Protein AF-A0A2A4LJG5-F1 (afdb_monomer_lite)

Structure (mmCIF, N/CA/C/O backbone):
data_AF-A0A2A4LJG5-F1
#
_entry.id   AF-A0A2A4LJG5-F1
#
loop_
_atom_site.group_PDB
_atom_site.id
_atom_site.type_symbol
_atom_site.label_atom_id
_atom_site.label_alt_id
_atom_site.label_comp_id
_atom_site.label_asym_id
_atom_site.label_entity_id
_atom_site.label_seq_id
_atom_site.pdbx_PDB_ins_code
_atom_site.Cartn_x
_atom_site.Cartn_y
_atom_site.Cartn_z
_atom_site.occupancy
_atom_site.B_iso_or_equiv
_atom_site.auth_seq_id
_atom_site.auth_comp_id
_atom_site.auth_asym_id
_atom_site.auth_atom_id
_atom_site.pdbx_PDB_model_num
ATOM 1 N N . MET A 1 1 ? -14.116 10.185 19.232 1.00 49.56 1 MET A N 1
ATOM 2 C CA . ME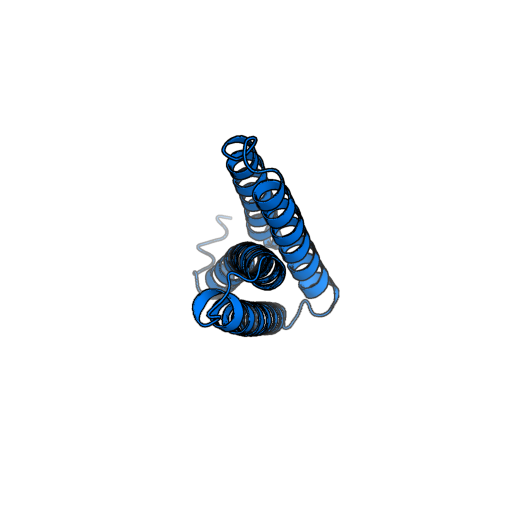T A 1 1 ? -12.927 10.519 18.406 1.00 49.56 1 MET A CA 1
ATOM 3 C C . MET A 1 1 ? -11.646 9.806 18.855 1.00 49.56 1 MET A C 1
ATOM 5 O O . MET A 1 1 ? -10.944 9.309 17.986 1.00 49.56 1 MET A O 1
ATOM 9 N N . LYS A 1 2 ? -11.368 9.659 20.165 1.00 55.06 2 LYS A N 1
ATOM 10 C CA . LYS A 1 2 ? -10.144 9.003 20.693 1.00 55.06 2 LYS A CA 1
ATOM 11 C C . LYS A 1 2 ? -9.844 7.602 20.114 1.00 55.06 2 LYS A C 1
ATOM 13 O O . LYS A 1 2 ? -8.691 7.300 19.844 1.00 55.06 2 LYS A O 1
ATOM 18 N N . LYS A 1 3 ? -10.871 6.785 19.827 1.00 57.31 3 LYS A N 1
ATOM 19 C CA . LYS A 1 3 ? -10.723 5.426 19.256 1.00 57.31 3 LYS A CA 1
ATOM 20 C C . LYS A 1 3 ? -10.055 5.384 17.871 1.00 57.31 3 LYS A C 1
ATOM 22 O O . LYS A 1 3 ? -9.429 4.383 17.545 1.00 57.31 3 LYS A O 1
ATOM 27 N N . TYR A 1 4 ? -10.177 6.447 17.074 1.00 59.34 4 TYR A N 1
ATOM 28 C CA . TYR A 1 4 ? -9.657 6.504 15.697 1.00 59.34 4 TYR A CA 1
ATOM 29 C C . TYR A 1 4 ? -8.402 7.372 15.563 1.00 59.34 4 TYR A C 1
ATOM 31 O O . TYR A 1 4 ? -7.818 7.445 14.485 1.00 59.34 4 TYR A O 1
ATOM 39 N N . LEU A 1 5 ? -7.968 8.002 16.659 1.00 65.06 5 LEU A N 1
ATOM 40 C CA . LEU A 1 5 ? -6.776 8.842 16.700 1.00 65.06 5 LEU A CA 1
ATOM 41 C C . LEU A 1 5 ? -5.504 8.100 16.231 1.00 65.06 5 LEU A C 1
ATOM 43 O O . LEU A 1 5 ? -4.773 8.687 15.438 1.00 65.06 5 LEU A O 1
ATOM 47 N N . PRO A 1 6 ? -5.264 6.818 16.590 1.00 60.25 6 PRO A N 1
ATOM 48 C CA . PRO A 1 6 ? -4.089 6.087 16.107 1.00 60.25 6 PRO A CA 1
ATOM 49 C C . PRO A 1 6 ? -4.091 5.874 14.589 1.00 60.25 6 PRO A C 1
ATOM 51 O O . PRO A 1 6 ? -3.051 6.001 13.953 1.00 60.25 6 PRO A O 1
ATOM 54 N N . LEU A 1 7 ? -5.260 5.606 13.994 1.00 62.16 7 LEU A N 1
ATOM 55 C CA . LEU A 1 7 ? -5.404 5.421 12.547 1.00 62.16 7 LEU A CA 1
ATOM 56 C C . LEU A 1 7 ? -5.176 6.738 11.793 1.00 62.16 7 LEU A C 1
ATOM 58 O O . LEU A 1 7 ? -4.493 6.755 10.776 1.00 62.16 7 LEU A O 1
ATOM 62 N N . ILE A 1 8 ? -5.710 7.845 12.315 1.00 67.88 8 ILE A N 1
ATOM 63 C CA . ILE A 1 8 ? -5.511 9.179 11.735 1.00 67.88 8 ILE A CA 1
ATOM 64 C C . ILE A 1 8 ? -4.030 9.575 11.809 1.00 67.88 8 ILE A C 1
ATOM 66 O O . ILE A 1 8 ? -3.470 10.007 10.806 1.00 67.88 8 ILE A O 1
ATOM 70 N N . ILE A 1 9 ? -3.373 9.374 12.958 1.00 69.31 9 ILE A N 1
ATOM 71 C CA . ILE A 1 9 ? -1.932 9.626 13.119 1.00 69.31 9 ILE A CA 1
ATOM 72 C C . ILE A 1 9 ? -1.122 8.741 12.167 1.00 69.31 9 ILE A C 1
ATOM 74 O O . ILE A 1 9 ? -0.212 9.238 11.513 1.00 69.31 9 ILE A O 1
ATOM 78 N N . ALA A 1 10 ? -1.476 7.461 12.028 1.00 63.34 10 ALA A N 1
ATOM 79 C CA . ALA A 1 10 ? -0.812 6.551 11.102 1.00 63.34 10 ALA A CA 1
ATOM 80 C C . ALA A 1 10 ? -0.927 7.027 9.645 1.00 63.34 10 ALA A C 1
ATOM 82 O O . ALA A 1 10 ? 0.077 7.044 8.943 1.00 63.34 10 ALA A O 1
ATOM 83 N N . ILE A 1 11 ? -2.107 7.483 9.207 1.00 68.94 11 ILE A N 1
ATOM 84 C CA . ILE A 1 11 ? -2.315 8.048 7.861 1.00 68.94 11 ILE A CA 1
ATOM 85 C C . ILE A 1 11 ? -1.495 9.333 7.664 1.00 68.94 11 ILE A C 1
ATOM 87 O O . ILE A 1 11 ? -0.890 9.514 6.610 1.00 68.94 11 ILE A O 1
ATOM 91 N N . LEU A 1 12 ? -1.432 10.212 8.669 1.00 69.75 12 LEU A N 1
ATOM 92 C CA . LEU A 1 12 ? -0.653 11.454 8.597 1.00 69.75 12 LEU A CA 1
ATOM 93 C C . LEU A 1 12 ? 0.859 11.194 8.556 1.00 69.75 12 LEU A C 1
ATOM 95 O O . LEU A 1 12 ? 1.564 11.804 7.754 1.00 69.75 12 LEU A O 1
ATOM 99 N N . LEU A 1 13 ? 1.358 10.264 9.375 1.00 67.00 13 LEU A N 1
ATOM 100 C CA . LEU A 1 13 ? 2.760 9.841 9.358 1.00 67.00 13 LEU A CA 1
ATOM 101 C C . LEU A 1 13 ? 3.120 9.158 8.037 1.00 67.00 13 LEU A C 1
ATOM 103 O O . LEU A 1 13 ? 4.206 9.385 7.507 1.00 67.00 13 LEU A O 1
ATOM 107 N N . LEU A 1 14 ? 2.192 8.381 7.472 1.00 66.75 14 LEU A N 1
ATOM 108 C CA . LEU A 1 14 ? 2.340 7.788 6.150 1.00 66.75 14 LEU A CA 1
ATOM 109 C C . LEU A 1 14 ? 2.467 8.873 5.074 1.00 66.75 14 LEU A C 1
ATOM 111 O O . LEU A 1 14 ? 3.410 8.856 4.290 1.00 66.75 14 LEU A O 1
ATOM 115 N N . ALA A 1 15 ? 1.557 9.849 5.068 1.00 66.25 15 ALA A N 1
ATOM 116 C CA . ALA A 1 15 ? 1.588 10.964 4.127 1.00 66.25 15 ALA A CA 1
ATOM 117 C C . ALA A 1 15 ? 2.898 11.766 4.234 1.00 66.25 15 ALA A C 1
ATOM 119 O O . ALA A 1 15 ? 3.495 12.110 3.214 1.00 66.25 15 ALA A O 1
ATOM 120 N N . LEU A 1 16 ? 3.393 11.999 5.456 1.00 67.56 16 LEU A N 1
ATOM 121 C CA . LEU A 1 16 ? 4.668 12.675 5.695 1.00 67.56 16 LEU A CA 1
ATOM 122 C C . LEU A 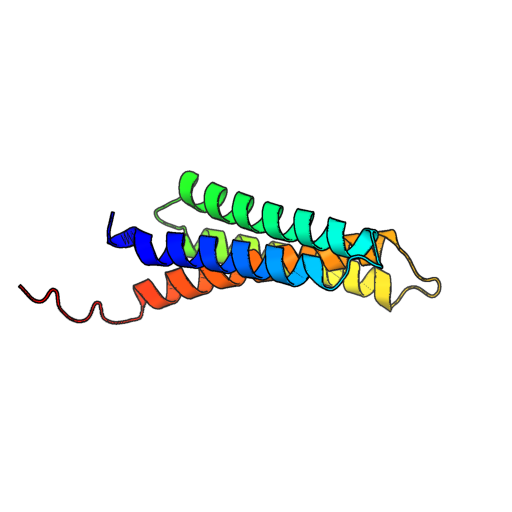1 16 ? 5.867 11.857 5.183 1.00 67.56 16 LEU A C 1
ATOM 124 O O . LEU A 1 16 ? 6.745 12.411 4.521 1.00 67.56 16 LEU A O 1
ATOM 128 N N . ALA A 1 17 ? 5.899 10.545 5.438 1.00 63.19 17 ALA A N 1
ATOM 129 C CA . ALA A 1 17 ? 6.943 9.646 4.938 1.00 63.19 17 ALA A CA 1
ATOM 130 C C . ALA A 1 17 ? 6.975 9.604 3.398 1.00 63.19 17 ALA A C 1
ATOM 132 O O . ALA A 1 17 ? 8.045 9.614 2.791 1.00 63.19 17 ALA A O 1
ATOM 133 N N . TYR A 1 18 ? 5.809 9.642 2.752 1.00 63.78 18 TYR A N 1
ATOM 134 C CA . TYR A 1 18 ? 5.693 9.710 1.294 1.00 63.78 18 TYR A CA 1
ATOM 135 C C . TYR A 1 18 ? 6.164 11.048 0.714 1.00 63.78 18 TYR A C 1
ATOM 137 O O . TYR A 1 18 ? 6.915 11.067 -0.262 1.00 63.78 18 TYR A O 1
ATOM 145 N N . LEU A 1 19 ? 5.774 12.168 1.329 1.00 64.38 19 LEU A N 1
ATOM 146 C CA . LEU A 1 19 ? 6.196 13.508 0.908 1.00 64.38 19 LEU A CA 1
ATOM 147 C C . LEU A 1 19 ? 7.710 13.716 1.066 1.00 64.38 19 LEU A C 1
ATOM 149 O O . LEU A 1 19 ? 8.347 14.338 0.218 1.00 64.38 19 LEU A O 1
ATOM 153 N N . THR A 1 20 ? 8.298 13.163 2.129 1.00 62.53 20 THR A N 1
ATOM 154 C CA . THR A 1 20 ? 9.748 13.219 2.383 1.00 62.53 20 THR A CA 1
ATOM 155 C C . THR A 1 20 ? 10.548 12.237 1.527 1.00 62.53 20 THR A C 1
ATOM 157 O O . THR A 1 20 ? 11.665 12.554 1.128 1.00 62.53 20 THR A O 1
ATOM 160 N N . GLY A 1 21 ? 9.987 11.074 1.184 1.00 56.31 21 GLY A N 1
ATOM 161 C CA . GLY A 1 21 ? 10.583 10.150 0.217 1.00 56.31 21 GLY A CA 1
ATOM 162 C C . GLY A 1 21 ? 10.632 10.733 -1.198 1.00 56.31 21 GLY A C 1
ATOM 163 O O . GLY A 1 21 ? 11.639 10.591 -1.889 1.00 56.31 21 GLY A O 1
ATOM 164 N N . TYR A 1 22 ? 9.589 11.463 -1.604 1.00 57.19 22 TYR A N 1
ATOM 165 C CA . TYR A 1 22 ? 9.490 12.113 -2.915 1.00 57.19 22 TYR A CA 1
ATOM 166 C C . TYR A 1 22 ? 10.611 13.136 -3.180 1.00 57.19 22 TYR A C 1
ATOM 168 O O . TYR A 1 22 ? 11.147 13.192 -4.288 1.00 57.19 22 TYR A O 1
ATOM 176 N N . SER A 1 23 ? 11.026 13.910 -2.169 1.00 56.31 23 SER A N 1
ATOM 177 C CA . SER A 1 23 ? 12.030 14.972 -2.342 1.00 56.31 23 SER A CA 1
ATOM 178 C C .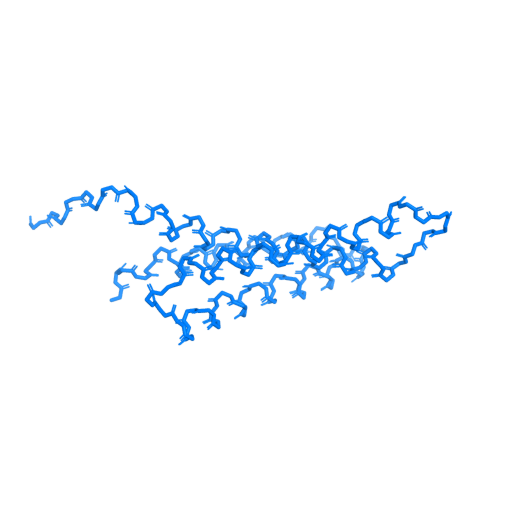 SER A 1 23 ? 13.441 14.456 -2.656 1.00 56.31 23 SER A C 1
ATOM 180 O O . SER A 1 23 ? 14.244 15.197 -3.221 1.00 56.31 23 SER A O 1
ATOM 182 N N . LYS A 1 24 ? 13.745 13.181 -2.366 1.00 54.00 24 LYS A N 1
ATOM 183 C CA . LYS A 1 24 ? 15.050 12.562 -2.665 1.00 54.00 24 LYS A CA 1
ATOM 184 C C . LYS A 1 24 ? 15.199 12.036 -4.100 1.00 54.00 24 LYS A C 1
ATOM 186 O O . LYS A 1 24 ? 16.323 11.755 -4.503 1.00 54.00 24 LYS A O 1
ATOM 191 N N . TYR A 1 25 ? 14.121 11.936 -4.884 1.00 52.16 25 TYR A N 1
ATOM 192 C CA . TYR A 1 25 ? 14.139 11.310 -6.221 1.00 52.16 25 TYR A CA 1
ATOM 193 C C . TYR A 1 25 ? 13.772 12.261 -7.373 1.00 52.16 25 TYR A C 1
ATOM 195 O O . TYR A 1 25 ? 13.392 11.816 -8.455 1.00 52.16 25 TYR A O 1
ATOM 203 N N . ILE A 1 26 ? 13.949 13.573 -7.179 1.00 50.25 26 ILE A N 1
ATOM 204 C CA . ILE A 1 26 ? 13.639 14.627 -8.168 1.00 50.25 26 ILE A CA 1
ATOM 205 C C . ILE A 1 26 ? 14.354 14.421 -9.529 1.00 50.25 26 ILE A C 1
ATOM 207 O O . ILE A 1 26 ? 13.864 14.897 -10.549 1.00 50.25 26 ILE A O 1
ATOM 211 N N . GLY A 1 27 ? 15.447 13.648 -9.589 1.00 47.28 27 GLY A N 1
ATOM 212 C CA . GLY A 1 27 ? 16.157 13.313 -10.837 1.00 47.28 27 GLY A CA 1
ATOM 213 C C . GLY A 1 27 ? 15.555 12.170 -11.673 1.00 47.28 27 GLY A C 1
ATOM 214 O O . GLY A 1 27 ? 15.969 11.968 -12.810 1.00 47.28 27 GLY A O 1
ATOM 215 N N . LEU A 1 28 ? 14.580 11.422 -11.146 1.00 55.25 28 LEU A N 1
ATOM 216 C CA . LEU A 1 28 ? 13.941 10.288 -11.818 1.00 55.25 28 LEU A CA 1
ATOM 217 C C . LEU A 1 28 ? 12.419 10.493 -11.820 1.00 55.25 28 LEU A C 1
ATOM 219 O O . LEU A 1 28 ? 11.687 9.901 -11.026 1.00 55.25 28 LEU A O 1
ATOM 223 N N . ALA A 1 29 ? 11.933 11.328 -12.742 1.00 64.00 29 ALA A N 1
ATOM 224 C CA . ALA A 1 29 ? 10.538 11.785 -12.806 1.00 64.00 29 ALA A CA 1
ATOM 225 C C . ALA A 1 29 ? 9.479 10.658 -12.774 1.00 64.00 29 ALA A C 1
ATOM 227 O O . ALA A 1 29 ? 8.368 10.863 -12.286 1.00 64.00 29 ALA A O 1
ATOM 228 N N . TRP A 1 30 ? 9.812 9.466 -13.273 1.00 66.38 30 TRP A N 1
ATOM 229 C CA . TRP A 1 30 ? 8.962 8.273 -13.219 1.00 66.38 30 TRP A CA 1
ATOM 230 C C . TRP A 1 30 ? 8.797 7.660 -11.815 1.00 66.38 30 TRP A C 1
ATOM 232 O O . TRP A 1 30 ? 7.662 7.391 -11.423 1.00 66.38 30 TRP A O 1
ATOM 242 N N . TYR A 1 31 ? 9.868 7.503 -11.024 1.00 67.50 31 TYR A N 1
ATOM 243 C CA . TYR A 1 31 ? 9.791 6.948 -9.665 1.00 67.50 31 TYR A CA 1
ATOM 244 C C . TYR A 1 31 ? 9.008 7.872 -8.734 1.00 67.50 31 TYR A C 1
ATOM 246 O O . TYR A 1 31 ? 8.139 7.404 -8.005 1.00 67.50 31 TYR A O 1
ATOM 254 N N . GLY A 1 32 ? 9.223 9.190 -8.828 1.00 67.56 32 GLY A N 1
ATOM 255 C CA . GLY A 1 32 ? 8.456 10.164 -8.045 1.00 67.56 32 GLY A CA 1
ATOM 256 C C . GLY A 1 32 ? 6.947 10.092 -8.318 1.00 67.56 32 GLY A C 1
ATOM 257 O O . GLY A 1 32 ? 6.147 10.098 -7.382 1.00 67.56 32 GLY A O 1
ATOM 258 N N . LYS A 1 33 ? 6.544 9.951 -9.590 1.00 72.56 33 LYS A N 1
ATOM 259 C CA . LYS A 1 33 ? 5.132 9.766 -9.975 1.00 72.56 33 LYS A CA 1
ATOM 260 C C . LYS A 1 33 ? 4.560 8.447 -9.452 1.00 72.56 33 LYS A C 1
ATOM 262 O O . LYS A 1 33 ? 3.464 8.446 -8.901 1.00 72.56 33 LYS A O 1
ATOM 267 N N . ALA A 1 34 ? 5.293 7.344 -9.593 1.00 72.81 34 ALA A N 1
ATOM 268 C CA . ALA A 1 34 ? 4.859 6.028 -9.127 1.00 72.81 34 ALA A CA 1
ATOM 269 C C . ALA A 1 34 ? 4.689 5.973 -7.597 1.00 72.81 34 ALA A C 1
ATOM 271 O O . ALA A 1 34 ? 3.698 5.432 -7.111 1.00 72.81 34 ALA A O 1
ATOM 272 N N . THR A 1 35 ? 5.592 6.604 -6.841 1.00 75.19 35 THR A N 1
ATOM 273 C CA . THR A 1 35 ? 5.470 6.761 -5.385 1.00 75.19 35 THR A CA 1
ATOM 274 C C . THR A 1 35 ? 4.217 7.549 -5.006 1.00 75.19 35 THR A C 1
ATOM 276 O O . THR A 1 35 ? 3.464 7.107 -4.142 1.00 75.19 35 THR A O 1
ATOM 279 N N . LEU A 1 36 ? 3.939 8.681 -5.664 1.00 75.94 36 LEU A N 1
ATOM 280 C CA . LEU A 1 36 ? 2.733 9.470 -5.383 1.00 75.94 36 LEU A CA 1
ATOM 281 C C . LEU A 1 36 ? 1.449 8.692 -5.691 1.00 75.94 36 LEU A C 1
ATOM 283 O O . LEU A 1 36 ? 0.544 8.661 -4.859 1.00 75.94 36 LEU A O 1
ATOM 287 N N . ILE A 1 37 ? 1.385 8.034 -6.852 1.00 80.62 37 ILE A N 1
ATOM 288 C CA . ILE A 1 37 ? 0.225 7.231 -7.261 1.00 80.62 37 ILE A CA 1
ATOM 289 C C . ILE A 1 37 ? 0.012 6.069 -6.289 1.00 80.62 37 ILE A C 1
ATOM 291 O O . ILE A 1 37 ? -1.108 5.862 -5.824 1.00 80.62 37 ILE A O 1
ATOM 295 N N . GLY A 1 38 ? 1.072 5.334 -5.941 1.00 82.75 38 GLY A N 1
ATOM 296 C CA . GLY A 1 38 ? 0.965 4.195 -5.035 1.00 82.75 38 GLY A CA 1
ATOM 297 C C . GLY A 1 38 ? 0.607 4.598 -3.603 1.00 82.75 38 GLY A C 1
ATOM 298 O O . GLY A 1 38 ? -0.273 3.995 -2.992 1.00 82.75 38 GLY A O 1
ATOM 299 N N . GLY A 1 39 ? 1.211 5.670 -3.086 1.00 78.44 39 GLY A N 1
ATOM 300 C CA . GLY A 1 39 ? 0.886 6.207 -1.765 1.00 78.44 39 GLY A CA 1
ATOM 301 C C . GLY A 1 39 ? -0.553 6.708 -1.673 1.00 78.44 39 GLY A C 1
ATOM 302 O O . GLY A 1 39 ? -1.295 6.305 -0.776 1.00 78.44 39 GLY A O 1
ATOM 303 N N . ALA A 1 40 ? -0.981 7.536 -2.633 1.00 79.75 40 ALA A N 1
ATOM 304 C CA . ALA A 1 40 ? -2.354 8.031 -2.696 1.00 79.75 40 ALA A CA 1
ATOM 305 C C . ALA A 1 40 ? -3.359 6.882 -2.872 1.00 79.75 40 ALA A C 1
ATOM 307 O O . ALA A 1 40 ? -4.371 6.843 -2.173 1.00 79.75 40 ALA A O 1
ATOM 308 N N . GLY A 1 41 ? -3.054 5.914 -3.741 1.00 81.38 41 GLY A N 1
ATOM 309 C CA . GLY A 1 41 ? -3.870 4.723 -3.958 1.00 81.38 41 GLY A CA 1
ATOM 310 C C . GLY A 1 41 ? -4.069 3.908 -2.681 1.00 81.38 41 GLY A C 1
ATOM 311 O O . GLY A 1 41 ? -5.202 3.584 -2.333 1.00 81.38 41 GLY A O 1
ATOM 312 N N . GLY A 1 42 ? -3.002 3.642 -1.923 1.00 83.19 42 GLY A N 1
ATOM 313 C CA . GLY A 1 42 ? -3.106 2.918 -0.653 1.00 83.19 42 GLY A CA 1
ATOM 314 C C . GLY A 1 42 ? -3.888 3.672 0.430 1.00 83.19 42 GLY A C 1
ATOM 315 O O . GLY A 1 42 ? -4.663 3.055 1.165 1.00 83.19 42 GLY A O 1
ATOM 316 N N . ILE A 1 43 ? -3.768 5.004 0.495 1.00 81.00 43 ILE A N 1
ATOM 317 C CA . ILE A 1 43 ? -4.583 5.836 1.399 1.00 81.00 43 ILE A CA 1
ATOM 318 C C . ILE A 1 43 ? -6.064 5.760 1.006 1.00 81.00 43 ILE A C 1
ATOM 320 O O . ILE A 1 43 ? -6.911 5.517 1.866 1.00 81.00 43 ILE A O 1
ATOM 324 N N . ILE A 1 44 ? -6.384 5.920 -0.282 1.00 84.25 44 ILE A N 1
ATOM 325 C CA . ILE A 1 44 ? -7.760 5.841 -0.793 1.00 84.25 44 ILE A CA 1
ATOM 326 C C . ILE A 1 44 ? -8.363 4.465 -0.499 1.00 84.25 44 ILE A C 1
ATOM 328 O O . ILE A 1 44 ? -9.481 4.392 0.004 1.00 84.25 44 ILE A O 1
ATOM 332 N N . LEU A 1 45 ? -7.622 3.380 -0.740 1.00 84.25 45 LEU A N 1
ATOM 333 C CA . LEU A 1 45 ? -8.068 2.018 -0.433 1.00 84.25 45 LEU A CA 1
ATOM 334 C C . LEU A 1 45 ? -8.311 1.815 1.067 1.00 84.25 45 LEU A C 1
ATOM 336 O O . LEU A 1 45 ? -9.315 1.218 1.447 1.00 84.25 45 LEU A O 1
ATOM 340 N N . THR A 1 46 ? -7.442 2.355 1.923 1.00 82.31 46 THR A N 1
ATOM 341 C CA . THR A 1 46 ? -7.607 2.291 3.385 1.00 82.31 46 THR A CA 1
ATOM 342 C C . THR A 1 46 ? -8.870 3.025 3.842 1.00 82.31 46 THR A C 1
ATOM 344 O O . THR A 1 46 ? -9.652 2.495 4.634 1.00 82.31 46 THR A O 1
ATOM 347 N N . LEU A 1 47 ? -9.101 4.239 3.334 1.00 82.56 47 LEU A N 1
ATOM 348 C CA . LEU A 1 47 ? -10.291 5.032 3.652 1.00 82.56 47 LEU A CA 1
ATOM 349 C C . LEU A 1 47 ? -11.567 4.390 3.088 1.00 82.56 47 LEU A C 1
ATOM 351 O O . LEU A 1 47 ? -12.585 4.331 3.778 1.00 82.56 47 LEU A O 1
ATOM 355 N N . GLY A 1 48 ? -11.499 3.853 1.868 1.00 82.62 48 GLY A N 1
ATOM 356 C CA . GLY A 1 48 ? -12.586 3.116 1.230 1.00 82.62 48 GLY A CA 1
ATOM 357 C C . GLY A 1 48 ? -12.968 1.861 2.015 1.00 82.62 48 GLY A C 1
ATOM 358 O O . GLY A 1 48 ? -14.147 1.656 2.296 1.00 82.62 48 GLY A O 1
ATOM 359 N N . ALA A 1 49 ? -11.983 1.076 2.464 1.00 84.31 49 ALA A N 1
ATOM 360 C CA . ALA A 1 49 ? -12.204 -0.080 3.333 1.00 84.31 49 ALA A CA 1
ATOM 361 C C . ALA A 1 49 ? -12.906 0.317 4.639 1.00 84.31 49 ALA A C 1
ATOM 363 O O . ALA A 1 49 ? -13.843 -0.356 5.072 1.00 84.31 49 ALA A O 1
ATOM 364 N N . TYR A 1 50 ? -12.496 1.440 5.238 1.00 81.31 50 TYR A N 1
ATOM 365 C CA . TYR A 1 50 ? -13.131 1.980 6.438 1.00 81.31 50 TYR A CA 1
ATOM 366 C C . TYR A 1 50 ? -14.584 2.410 6.206 1.00 81.31 50 TYR A C 1
ATOM 368 O O . TYR A 1 50 ? -15.418 2.214 7.086 1.00 81.31 50 TYR A O 1
ATOM 376 N N . TRP A 1 51 ? -14.925 3.004 5.064 1.00 84.38 51 TRP A N 1
ATOM 377 C CA . TRP A 1 51 ? -16.313 3.381 4.784 1.00 84.38 51 TRP A CA 1
ATOM 378 C C . TRP A 1 51 ? -17.200 2.198 4.410 1.00 84.38 51 TRP A C 1
ATOM 380 O O . TRP A 1 51 ? -18.362 2.187 4.809 1.00 84.38 51 TRP A O 1
ATOM 390 N N . PHE A 1 52 ? -16.657 1.213 3.698 1.00 82.31 52 PHE A N 1
ATOM 391 C CA . PHE A 1 52 ? -17.427 0.085 3.188 1.00 82.31 52 PHE A CA 1
ATOM 392 C C . PHE A 1 52 ? -17.763 -0.950 4.269 1.00 82.31 52 PHE A C 1
ATOM 394 O O . PHE A 1 52 ? -18.912 -1.368 4.377 1.00 82.31 52 PHE A O 1
ATOM 401 N N . ASP A 1 53 ? -16.793 -1.343 5.101 1.00 79.00 53 ASP A N 1
ATOM 402 C CA . ASP A 1 53 ? -17.020 -2.366 6.128 1.00 79.00 53 ASP A CA 1
ATOM 403 C C . ASP A 1 53 ? -16.182 -2.114 7.389 1.00 79.00 53 ASP A C 1
ATOM 405 O O . ASP A 1 53 ? -15.109 -2.681 7.607 1.00 79.00 53 ASP A O 1
ATOM 409 N N . LYS A 1 54 ? -16.715 -1.265 8.274 1.00 76.44 54 LYS A N 1
ATOM 410 C CA . LYS A 1 54 ? -16.097 -0.949 9.574 1.00 76.44 54 LYS A CA 1
ATOM 411 C C . LYS A 1 54 ? -15.981 -2.164 10.492 1.00 76.44 54 LYS A C 1
ATOM 413 O O . LYS A 1 54 ? -15.070 -2.213 11.319 1.00 76.44 54 LYS A O 1
ATOM 418 N N . ASN A 1 55 ? -16.909 -3.115 10.382 1.00 79.00 55 ASN A N 1
ATOM 419 C CA . ASN A 1 55 ? -17.006 -4.251 11.297 1.00 79.00 55 ASN A CA 1
ATOM 420 C C . ASN A 1 55 ? -15.978 -5.334 10.955 1.00 79.00 55 ASN A C 1
ATOM 422 O O . ASN A 1 55 ? -15.465 -5.998 11.858 1.00 79.00 55 ASN A O 1
ATOM 426 N N . ARG A 1 56 ? -15.629 -5.468 9.670 1.00 82.06 56 ARG A N 1
ATOM 427 C CA . ARG A 1 56 ? -14.621 -6.412 9.167 1.00 82.06 56 ARG A CA 1
ATOM 428 C C . ARG A 1 56 ? -13.378 -5.720 8.616 1.00 82.06 56 ARG A C 1
ATOM 430 O O . ARG A 1 56 ? -12.632 -6.331 7.858 1.00 82.06 56 ARG A O 1
ATOM 437 N N . LEU A 1 57 ? -13.114 -4.479 9.034 1.00 81.19 57 LEU A N 1
ATOM 438 C CA . LEU A 1 57 ? -12.020 -3.654 8.516 1.00 81.19 57 LEU A CA 1
ATOM 439 C C . LEU A 1 57 ? -10.664 -4.373 8.506 1.00 81.19 57 LEU A C 1
ATOM 441 O O . LEU A 1 57 ? -9.916 -4.242 7.548 1.00 81.19 57 LEU A O 1
ATOM 445 N N . ASN A 1 58 ? -10.355 -5.169 9.532 1.00 79.62 58 ASN A N 1
ATOM 446 C CA . ASN A 1 58 ? -9.140 -5.987 9.561 1.00 79.62 58 ASN A CA 1
ATOM 447 C C . ASN A 1 58 ? -9.077 -6.981 8.396 1.00 79.62 58 ASN A C 1
ATOM 449 O O . ASN A 1 58 ? -8.056 -7.060 7.727 1.00 79.62 58 ASN A O 1
ATOM 453 N N . ILE A 1 59 ? -10.157 -7.723 8.149 1.00 82.62 59 ILE A N 1
ATOM 454 C CA . ILE A 1 59 ? -10.227 -8.705 7.062 1.00 82.62 59 ILE A CA 1
ATOM 455 C C . ILE A 1 59 ? -10.149 -7.984 5.716 1.00 82.62 59 ILE A C 1
ATOM 457 O O . ILE A 1 59 ? -9.402 -8.413 4.844 1.00 82.62 59 ILE A O 1
ATOM 461 N N . THR A 1 60 ? -10.852 -6.859 5.568 1.00 85.19 60 THR A N 1
ATOM 462 C CA . THR A 1 60 ? -10.824 -6.043 4.349 1.00 85.19 60 THR A CA 1
ATOM 463 C C . THR A 1 60 ? -9.420 -5.513 4.057 1.00 85.19 60 THR A C 1
ATOM 465 O O . THR A 1 60 ? -8.939 -5.644 2.937 1.00 85.19 60 THR A O 1
ATOM 468 N N . LEU A 1 61 ? -8.726 -4.967 5.060 1.00 84.38 61 LEU A N 1
ATOM 469 C CA . LEU A 1 61 ? -7.354 -4.477 4.913 1.00 84.38 61 LEU A CA 1
ATOM 470 C C . LEU A 1 61 ? -6.361 -5.612 4.613 1.00 84.38 61 LEU A C 1
ATOM 472 O O . LEU A 1 61 ? -5.516 -5.455 3.736 1.00 84.38 61 LEU A O 1
ATOM 476 N N . ILE A 1 62 ? -6.501 -6.773 5.268 1.00 83.62 62 ILE A N 1
ATOM 477 C CA . ILE A 1 62 ? -5.695 -7.972 4.976 1.00 83.62 62 ILE A CA 1
ATOM 478 C C . ILE A 1 62 ? -5.916 -8.433 3.531 1.00 83.62 62 ILE A C 1
ATOM 480 O O . ILE A 1 62 ? -4.950 -8.714 2.826 1.00 83.62 62 ILE A O 1
ATOM 484 N N . ALA A 1 63 ? -7.168 -8.487 3.072 1.00 87.25 63 ALA A N 1
ATOM 485 C CA . ALA A 1 63 ? -7.498 -8.882 1.707 1.00 87.25 63 ALA A CA 1
ATOM 486 C C . ALA A 1 63 ? -6.920 -7.898 0.680 1.00 87.25 63 ALA A C 1
ATOM 488 O O . ALA A 1 63 ? -6.289 -8.321 -0.286 1.00 87.25 63 ALA A O 1
ATOM 489 N N . LEU A 1 64 ? -7.067 -6.589 0.913 1.00 86.62 64 LEU A N 1
ATOM 490 C CA . LEU A 1 64 ? -6.484 -5.550 0.061 1.00 86.62 64 LEU A CA 1
ATOM 491 C C . LEU A 1 64 ? -4.957 -5.647 0.008 1.00 86.62 64 LEU A C 1
ATOM 493 O O . LEU A 1 64 ? -4.374 -5.533 -1.072 1.00 86.62 64 LEU A O 1
ATOM 497 N N . PHE A 1 65 ? -4.310 -5.889 1.150 1.00 85.62 65 PHE A N 1
ATOM 498 C CA . PHE A 1 65 ? -2.868 -6.095 1.213 1.00 85.62 65 PHE A CA 1
ATOM 499 C C . PHE A 1 65 ? -2.454 -7.334 0.409 1.00 85.62 65 PHE A C 1
ATOM 501 O O . PHE A 1 65 ? -1.591 -7.225 -0.456 1.00 85.62 65 PHE A O 1
ATOM 508 N N . ALA A 1 66 ? -3.127 -8.473 0.599 1.00 86.44 66 ALA A N 1
ATOM 509 C CA . ALA A 1 66 ? -2.843 -9.711 -0.128 1.00 86.44 66 ALA A CA 1
ATOM 510 C C . ALA A 1 66 ? -3.019 -9.563 -1.651 1.00 86.44 66 ALA A C 1
ATOM 512 O O . ALA A 1 66 ? -2.145 -9.981 -2.410 1.00 86.44 66 ALA A O 1
ATOM 513 N N . ILE A 1 67 ? -4.105 -8.921 -2.100 1.00 87.81 67 ILE A N 1
ATOM 514 C CA . ILE A 1 67 ? -4.348 -8.627 -3.523 1.00 87.81 67 ILE A CA 1
ATOM 515 C C . ILE A 1 67 ? -3.227 -7.742 -4.074 1.00 87.81 67 ILE A C 1
ATOM 517 O O . ILE A 1 67 ? -2.659 -8.041 -5.124 1.00 87.81 67 ILE A O 1
ATOM 521 N N . THR A 1 68 ? -2.866 -6.682 -3.347 1.00 88.44 68 THR A N 1
ATOM 522 C CA . THR A 1 68 ? -1.798 -5.763 -3.755 1.00 88.44 68 THR A CA 1
ATOM 523 C C . THR A 1 68 ? -0.462 -6.491 -3.871 1.00 88.44 68 THR A C 1
ATOM 525 O O . THR A 1 68 ? 0.240 -6.323 -4.866 1.00 88.44 68 THR A O 1
ATOM 528 N N . THR A 1 69 ? -0.113 -7.338 -2.900 1.00 84.00 69 THR A N 1
ATOM 529 C CA . THR A 1 69 ? 1.110 -8.148 -2.933 1.00 84.00 69 THR A CA 1
ATOM 530 C C . THR A 1 69 ? 1.114 -9.115 -4.114 1.00 84.00 69 THR A C 1
ATOM 532 O O . THR A 1 69 ? 2.127 -9.205 -4.802 1.00 84.00 69 THR A O 1
ATOM 535 N N . ALA A 1 70 ? -0.003 -9.794 -4.394 1.00 85.56 70 ALA A N 1
ATOM 536 C CA . ALA A 1 70 ? -0.108 -10.729 -5.513 1.00 85.56 70 ALA A CA 1
ATOM 537 C C . ALA A 1 70 ? 0.100 -10.032 -6.867 1.00 85.56 70 ALA A C 1
ATOM 539 O O . ALA A 1 70 ? 0.907 -10.486 -7.679 1.00 85.56 70 ALA A O 1
ATOM 540 N N . VAL A 1 71 ? -0.564 -8.891 -7.083 1.00 83.38 71 VAL A N 1
ATOM 541 C CA . VAL A 1 71 ? -0.395 -8.071 -8.294 1.00 83.38 71 VAL A CA 1
ATOM 542 C C . VAL A 1 71 ? 1.046 -7.569 -8.403 1.00 83.38 71 VAL A C 1
ATOM 544 O O . VAL A 1 71 ? 1.678 -7.717 -9.445 1.00 83.38 71 VAL A O 1
ATOM 547 N N . THR A 1 72 ? 1.600 -7.039 -7.311 1.00 87.56 72 THR A N 1
ATOM 548 C CA . THR A 1 72 ? 2.984 -6.541 -7.267 1.00 87.56 72 THR A CA 1
ATOM 549 C C . THR A 1 72 ? 3.983 -7.637 -7.624 1.00 87.56 72 THR A C 1
ATOM 551 O O . THR A 1 72 ? 4.898 -7.394 -8.406 1.00 87.56 72 THR A O 1
ATOM 554 N N . TYR A 1 73 ? 3.803 -8.846 -7.087 1.00 83.69 73 TYR A N 1
ATOM 555 C CA . TYR A 1 73 ? 4.661 -9.994 -7.368 1.00 83.69 73 TYR A CA 1
ATOM 556 C C . TYR A 1 73 ? 4.578 -10.423 -8.835 1.00 83.69 73 TYR A C 1
ATOM 558 O O . TYR A 1 73 ? 5.610 -10.632 -9.464 1.00 83.69 73 TYR A O 1
ATOM 566 N N . TYR A 1 74 ? 3.370 -10.498 -9.400 1.00 85.50 74 TYR A N 1
ATOM 567 C CA . TYR A 1 74 ? 3.171 -10.842 -10.808 1.00 85.50 74 TYR A CA 1
ATOM 568 C C . TYR A 1 74 ? 3.926 -9.884 -11.745 1.00 85.50 74 TYR A C 1
ATOM 570 O O . TYR A 1 74 ? 4.701 -10.328 -12.592 1.00 85.50 74 TYR A O 1
ATOM 578 N N . TYR A 1 75 ? 3.785 -8.571 -11.540 1.00 81.75 75 TYR A N 1
ATOM 579 C CA . TYR A 1 75 ? 4.497 -7.573 -12.345 1.00 81.75 75 TYR A CA 1
ATOM 580 C C . TYR A 1 75 ? 6.002 -7.523 -12.057 1.00 81.75 75 TYR A C 1
ATOM 582 O O . TYR A 1 75 ? 6.779 -7.260 -12.971 1.00 81.75 75 TYR A O 1
ATOM 590 N N . ALA A 1 76 ? 6.437 -7.836 -10.830 1.00 81.50 76 ALA A N 1
ATOM 591 C CA . ALA A 1 76 ? 7.857 -7.999 -10.522 1.00 81.50 76 ALA A CA 1
ATOM 592 C C . ALA A 1 76 ? 8.476 -9.148 -11.326 1.00 81.50 76 ALA A C 1
ATOM 594 O O . ALA A 1 76 ? 9.572 -8.997 -11.850 1.00 81.50 76 ALA A O 1
ATOM 595 N N . ARG A 1 77 ? 7.776 -10.286 -11.448 1.00 82.75 77 ARG A N 1
ATOM 596 C CA . ARG A 1 77 ? 8.242 -11.431 -12.246 1.00 82.75 77 ARG A CA 1
ATOM 597 C C . ARG A 1 77 ? 8.365 -11.064 -13.718 1.00 82.75 77 ARG A C 1
ATOM 599 O O . ARG A 1 77 ? 9.410 -11.308 -14.298 1.00 82.75 77 ARG A O 1
ATOM 606 N N . ILE A 1 78 ? 7.367 -10.387 -14.285 1.00 80.06 78 ILE A N 1
ATOM 607 C CA . ILE A 1 78 ? 7.440 -9.890 -15.668 1.00 80.06 78 ILE A CA 1
ATOM 608 C C . ILE A 1 78 ? 8.649 -8.961 -15.858 1.00 80.06 78 ILE A C 1
ATOM 610 O O . ILE A 1 78 ? 9.405 -9.102 -16.814 1.00 80.06 78 ILE A O 1
ATOM 614 N N . PHE A 1 79 ? 8.868 -8.040 -14.922 1.00 76.31 79 PHE A N 1
ATOM 615 C CA . PHE A 1 79 ? 9.965 -7.080 -14.992 1.00 76.31 79 PHE A CA 1
ATOM 616 C C . PHE A 1 79 ? 11.359 -7.710 -14.827 1.00 76.31 79 PHE A C 1
ATOM 618 O O . PHE A 1 79 ? 12.306 -7.253 -15.457 1.00 76.31 79 PHE A O 1
ATOM 625 N N . ILE A 1 80 ? 11.495 -8.727 -13.970 1.00 75.12 80 ILE A N 1
ATOM 626 C CA . ILE A 1 80 ? 12.782 -9.359 -13.630 1.00 75.12 80 ILE A CA 1
ATOM 627 C C . ILE A 1 80 ? 13.127 -10.512 -14.583 1.00 75.12 80 ILE A C 1
ATOM 629 O O . ILE A 1 80 ? 14.299 -10.708 -14.889 1.00 75.12 80 ILE A O 1
ATOM 633 N N . ASP A 1 81 ? 12.134 -11.289 -15.023 1.00 74.81 81 ASP A N 1
ATOM 634 C CA . ASP A 1 81 ? 12.343 -12.479 -15.861 1.00 74.81 81 ASP A CA 1
ATOM 635 C C . ASP A 1 81 ? 12.330 -12.172 -17.368 1.00 74.81 81 ASP A C 1
ATOM 637 O O . ASP A 1 81 ? 12.623 -13.059 -18.173 1.00 74.81 81 ASP A O 1
ATOM 641 N N . SER A 1 82 ? 11.950 -10.958 -17.778 1.00 63.75 82 SER A N 1
ATOM 642 C CA . SER A 1 82 ? 11.977 -10.569 -19.189 1.00 63.75 82 SER A CA 1
ATOM 643 C C . SER A 1 82 ? 13.418 -10.412 -19.681 1.00 63.75 82 SER A C 1
ATOM 645 O O . SER A 1 82 ? 14.272 -9.832 -19.013 1.00 63.75 82 SER A O 1
ATOM 647 N N . ALA A 1 83 ? 13.696 -10.951 -20.874 1.00 60.59 83 ALA A N 1
ATOM 648 C CA . ALA A 1 83 ? 14.997 -10.807 -21.532 1.00 60.59 83 ALA A CA 1
ATOM 649 C C . ALA A 1 83 ? 15.284 -9.350 -21.943 1.00 60.59 83 ALA A C 1
ATOM 651 O O . ALA A 1 83 ? 16.444 -8.948 -22.016 1.00 60.59 83 ALA A O 1
ATOM 652 N N . ASP A 1 84 ? 14.222 -8.568 -22.150 1.00 63.19 84 ASP A N 1
ATOM 653 C CA . ASP A 1 84 ? 14.255 -7.138 -22.421 1.00 63.19 84 ASP A CA 1
ATOM 654 C C . ASP A 1 84 ? 13.597 -6.393 -21.259 1.00 63.19 84 ASP A C 1
ATOM 656 O O . ASP A 1 84 ? 12.481 -6.716 -20.861 1.00 63.19 84 ASP A O 1
ATOM 660 N N . PHE A 1 85 ? 14.270 -5.371 -20.731 1.00 62.38 85 PHE A N 1
ATOM 661 C CA . PHE A 1 85 ? 13.739 -4.513 -19.672 1.00 62.38 85 PHE A CA 1
ATOM 662 C C . PHE A 1 85 ? 12.350 -3.963 -20.044 1.00 62.38 85 PHE A C 1
ATOM 664 O O . PHE A 1 85 ? 12.249 -3.156 -20.968 1.00 62.38 85 PHE A O 1
ATOM 671 N N . GLU A 1 86 ? 11.292 -4.345 -19.316 1.00 75.88 86 GLU A N 1
ATOM 672 C CA . GLU A 1 86 ? 9.925 -3.869 -19.578 1.00 75.88 86 GLU A CA 1
ATOM 673 C C . GLU A 1 86 ? 9.537 -2.688 -18.653 1.00 75.88 86 GLU A C 1
ATOM 675 O O . GLU A 1 86 ? 9.168 -2.888 -17.489 1.00 75.88 86 GLU A O 1
ATOM 680 N N . PRO A 1 87 ? 9.550 -1.427 -19.135 1.00 73.56 87 PRO A N 1
ATOM 681 C CA . PRO A 1 87 ? 9.384 -0.252 -18.273 1.00 73.56 87 PRO A CA 1
ATOM 682 C C . PRO A 1 87 ? 7.993 -0.166 -17.632 1.00 73.56 87 PRO A C 1
ATOM 684 O O . PRO A 1 87 ? 7.849 0.322 -16.511 1.00 73.56 87 PRO A O 1
ATOM 687 N N . THR A 1 88 ? 6.965 -0.650 -18.334 1.00 80.69 88 THR A N 1
ATOM 688 C CA . THR A 1 88 ? 5.578 -0.665 -17.854 1.00 80.69 88 THR A CA 1
ATOM 689 C C . THR A 1 88 ? 5.415 -1.624 -16.680 1.00 80.69 88 THR A C 1
ATOM 691 O O . THR A 1 88 ? 4.837 -1.246 -15.661 1.00 80.69 88 THR A O 1
ATOM 694 N N . ALA A 1 89 ? 5.973 -2.834 -16.778 1.00 78.56 89 ALA A N 1
ATOM 695 C CA . ALA A 1 89 ? 5.955 -3.804 -15.689 1.00 78.56 89 ALA A CA 1
ATOM 696 C C . ALA A 1 89 ? 6.707 -3.277 -14.456 1.00 78.56 89 ALA A C 1
ATOM 698 O O . ALA A 1 89 ? 6.184 -3.347 -13.343 1.00 78.56 89 ALA A O 1
ATOM 699 N N . GLY A 1 90 ? 7.870 -2.646 -14.659 1.00 77.12 90 GLY A N 1
ATOM 700 C CA . GLY A 1 90 ? 8.624 -1.985 -13.592 1.00 77.12 90 GLY A CA 1
ATOM 701 C C . GLY A 1 90 ? 7.845 -0.850 -12.916 1.00 77.12 90 GLY A C 1
ATOM 702 O O . GLY A 1 90 ? 7.851 -0.732 -11.691 1.00 77.12 90 GLY A O 1
ATOM 703 N N . PHE A 1 91 ? 7.112 -0.045 -13.690 1.00 78.31 91 PHE A N 1
ATOM 704 C CA . PHE A 1 91 ? 6.271 1.033 -13.165 1.00 78.31 91 PHE A CA 1
ATOM 705 C C . PHE A 1 91 ? 5.102 0.505 -12.320 1.00 78.31 91 P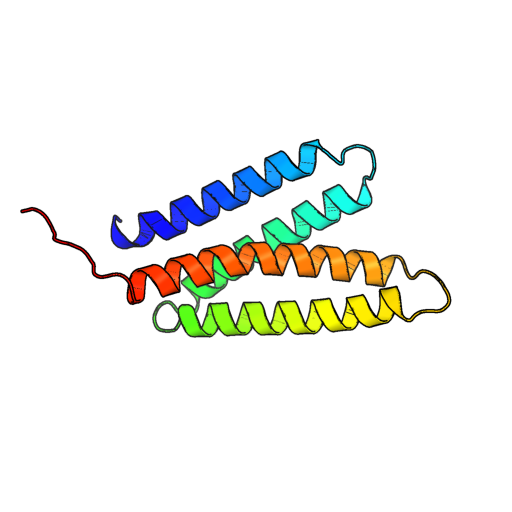HE A C 1
ATOM 707 O O . PHE A 1 91 ? 4.874 0.992 -11.211 1.00 78.31 91 PHE A O 1
ATOM 714 N N . VAL A 1 92 ? 4.388 -0.520 -12.802 1.00 80.62 92 VAL A N 1
ATOM 715 C CA . VAL A 1 92 ? 3.265 -1.136 -12.072 1.00 80.62 92 VAL A CA 1
ATOM 716 C C . VAL A 1 92 ? 3.748 -1.845 -10.807 1.00 80.62 92 VAL A C 1
ATOM 718 O O . VAL A 1 92 ? 3.143 -1.679 -9.747 1.00 80.62 92 VAL A O 1
ATOM 721 N N . TRP A 1 93 ? 4.868 -2.568 -10.883 1.00 83.38 93 TRP A N 1
ATOM 722 C CA . TRP A 1 93 ? 5.526 -3.163 -9.720 1.00 83.38 93 TRP A CA 1
ATOM 723 C C . TRP A 1 93 ? 5.846 -2.107 -8.653 1.00 83.38 93 TRP A C 1
ATOM 725 O O . TRP A 1 93 ? 5.501 -2.276 -7.481 1.00 83.38 93 TRP A O 1
ATOM 735 N N . TYR A 1 94 ? 6.443 -0.984 -9.055 1.00 81.94 94 TYR A N 1
ATOM 736 C CA . TYR A 1 94 ? 6.833 0.074 -8.127 1.00 81.94 94 TYR A CA 1
ATOM 737 C C . TYR A 1 94 ? 5.626 0.785 -7.496 1.00 81.94 94 TYR A C 1
ATOM 739 O O . TYR A 1 94 ? 5.658 1.105 -6.306 1.00 81.94 94 TYR A O 1
ATOM 747 N N . ILE A 1 95 ? 4.534 0.989 -8.245 1.00 82.31 95 ILE A N 1
ATOM 748 C CA . ILE A 1 95 ? 3.256 1.470 -7.689 1.00 82.31 95 ILE A CA 1
ATOM 749 C C . ILE A 1 95 ? 2.715 0.475 -6.660 1.00 82.31 95 ILE A C 1
ATOM 751 O O . ILE A 1 95 ? 2.367 0.873 -5.548 1.00 82.31 95 ILE A O 1
ATOM 755 N N . GLY A 1 96 ? 2.657 -0.810 -7.016 1.00 82.75 96 GLY A N 1
ATOM 756 C CA . GLY A 1 96 ? 2.136 -1.871 -6.158 1.00 82.75 96 GLY A CA 1
ATOM 757 C C . GLY A 1 96 ? 2.895 -1.989 -4.835 1.00 82.75 96 GLY A C 1
ATOM 758 O O . GLY A 1 96 ? 2.273 -2.066 -3.775 1.00 82.75 96 GLY A O 1
ATOM 759 N N . TYR A 1 97 ? 4.228 -1.873 -4.870 1.00 82.19 97 TYR A N 1
ATOM 760 C CA . TYR A 1 97 ? 5.064 -1.786 -3.669 1.00 82.19 97 TYR A CA 1
ATOM 761 C C . TYR A 1 97 ? 4.605 -0.654 -2.735 1.00 82.19 97 TYR A C 1
ATOM 763 O O . TYR A 1 97 ? 4.391 -0.876 -1.542 1.00 82.19 97 TYR A O 1
ATOM 771 N N . HIS A 1 98 ? 4.379 0.544 -3.278 1.00 82.50 98 HIS A N 1
ATOM 772 C CA . HIS A 1 98 ? 3.960 1.704 -2.494 1.00 82.50 98 HIS A CA 1
ATOM 773 C C . HIS A 1 98 ? 2.528 1.553 -1.938 1.00 82.50 98 HIS A C 1
ATOM 775 O O . HIS A 1 98 ? 2.298 1.802 -0.751 1.00 82.50 98 HI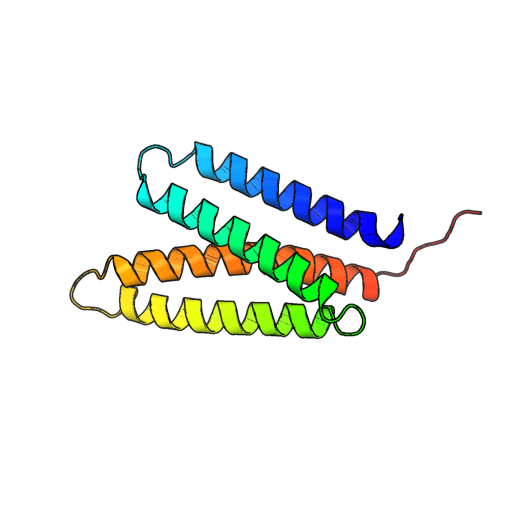S A O 1
ATOM 781 N N . ILE A 1 99 ? 1.578 1.035 -2.727 1.00 83.88 99 ILE A N 1
ATOM 782 C CA . ILE A 1 99 ? 0.236 0.692 -2.217 1.00 83.88 99 ILE A CA 1
ATOM 783 C C . ILE A 1 99 ? 0.353 -0.303 -1.053 1.00 83.88 99 ILE A C 1
ATOM 785 O O . ILE A 1 99 ? -0.289 -0.123 -0.019 1.00 83.88 99 ILE A O 1
ATOM 789 N N . GLY A 1 100 ? 1.213 -1.317 -1.186 1.00 82.75 100 GLY A N 1
ATOM 790 C CA . GLY A 1 100 ? 1.454 -2.322 -0.154 1.00 82.75 100 GLY A CA 1
ATOM 791 C C . GLY A 1 100 ? 1.954 -1.707 1.151 1.00 82.75 100 GLY A C 1
ATOM 792 O O . GLY A 1 100 ? 1.377 -1.964 2.206 1.00 82.75 100 GLY A O 1
ATOM 793 N N . VAL A 1 101 ? 2.966 -0.833 1.094 1.00 80.38 101 VAL A N 1
ATOM 794 C CA . VAL A 1 101 ? 3.468 -0.107 2.279 1.00 80.38 101 VAL A CA 1
ATOM 795 C C . VAL A 1 101 ? 2.366 0.747 2.915 1.00 80.38 101 VAL A C 1
ATOM 797 O O . VAL A 1 101 ? 2.208 0.760 4.138 1.00 80.38 101 VAL A O 1
ATOM 800 N N . ALA A 1 102 ? 1.575 1.430 2.087 1.00 77.44 102 ALA A N 1
ATOM 801 C CA . ALA A 1 102 ? 0.484 2.290 2.527 1.00 77.44 102 ALA A CA 1
ATOM 802 C C . ALA A 1 102 ? -0.678 1.522 3.178 1.00 77.44 102 ALA A C 1
ATOM 804 O O . ALA A 1 102 ? -1.316 2.057 4.079 1.00 77.44 102 ALA A O 1
ATOM 805 N N . LEU A 1 103 ? -0.924 0.273 2.772 1.00 79.94 103 LEU A N 1
ATOM 806 C CA . LEU A 1 103 ? -1.897 -0.632 3.392 1.00 79.94 103 LEU A CA 1
ATOM 807 C C . LEU A 1 103 ? -1.339 -1.333 4.637 1.00 79.94 103 LEU A C 1
ATOM 809 O O . LEU A 1 103 ? -2.078 -1.577 5.590 1.00 79.94 103 LEU A O 1
ATOM 813 N N . PHE A 1 104 ? -0.043 -1.647 4.665 1.00 77.69 104 PHE A N 1
ATOM 814 C CA . PHE A 1 104 ? 0.592 -2.370 5.766 1.00 77.69 104 PHE A CA 1
ATOM 815 C C . PHE A 1 104 ? 0.471 -1.618 7.095 1.00 77.69 104 PHE A C 1
ATOM 817 O O . PHE A 1 104 ? 0.019 -2.177 8.091 1.00 77.69 104 PHE A O 1
ATOM 824 N N . ILE A 1 105 ? 0.810 -0.329 7.101 1.00 75.69 105 ILE A N 1
ATOM 825 C CA . ILE A 1 105 ? 0.805 0.511 8.305 1.00 75.69 105 ILE A CA 1
ATOM 826 C C . ILE A 1 105 ? -0.580 0.590 8.984 1.00 75.69 105 ILE A C 1
ATOM 828 O O . ILE A 1 105 ? -0.657 0.285 10.176 1.00 75.69 105 ILE A O 1
ATOM 832 N N . PRO A 1 106 ? -1.690 0.928 8.295 1.00 71.62 106 PRO A N 1
ATOM 833 C CA . PRO A 1 106 ? -3.017 0.930 8.910 1.00 71.62 106 PRO A CA 1
ATOM 834 C C . PRO A 1 106 ? -3.499 -0.478 9.285 1.00 71.62 106 PRO A C 1
ATOM 836 O O . PRO A 1 106 ? -4.164 -0.628 10.310 1.00 71.62 106 PRO A O 1
ATOM 839 N N . THR A 1 107 ? -3.132 -1.513 8.518 1.00 74.88 107 THR A N 1
ATOM 840 C CA . THR A 1 107 ? -3.445 -2.913 8.855 1.00 74.88 107 THR A CA 1
ATOM 841 C C . THR A 1 107 ? -2.810 -3.309 10.185 1.00 74.88 107 THR A C 1
ATOM 843 O O . THR A 1 107 ? -3.503 -3.760 11.097 1.00 74.88 107 THR A O 1
ATOM 846 N N . VAL A 1 108 ? -1.503 -3.080 10.330 1.00 74.69 108 VAL A N 1
ATOM 847 C CA . VAL A 1 108 ? -0.747 -3.384 11.550 1.00 74.69 108 VAL A CA 1
ATOM 848 C C . VAL A 1 108 ? -1.239 -2.537 12.717 1.00 74.69 108 VAL A C 1
ATOM 850 O O . VAL A 1 108 ? -1.514 -3.088 13.779 1.00 74.69 108 VAL A O 1
ATOM 853 N N . ALA A 1 109 ? -1.428 -1.227 12.531 1.00 72.19 109 ALA A N 1
ATOM 854 C CA . ALA A 1 109 ? -1.928 -0.344 13.584 1.00 72.19 109 ALA A CA 1
ATOM 855 C C . ALA A 1 109 ? -3.300 -0.796 14.117 1.00 72.19 109 ALA A C 1
ATOM 857 O O . ALA A 1 109 ? -3.520 -0.816 15.329 1.00 72.19 109 ALA A O 1
ATOM 858 N N . TYR A 1 110 ? -4.211 -1.209 13.231 1.00 73.44 110 TYR A N 1
ATO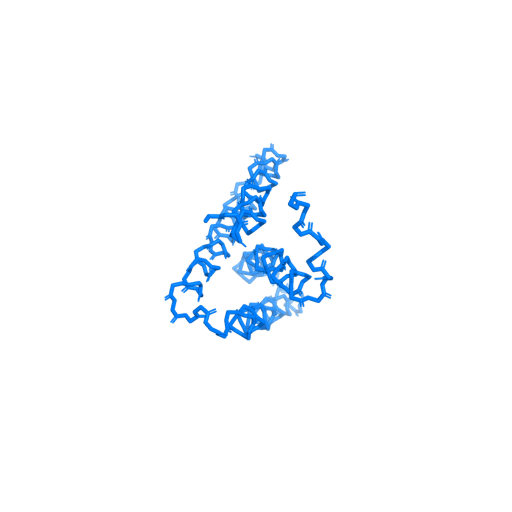M 859 C CA . TYR A 1 110 ? -5.534 -1.691 13.621 1.00 73.44 110 TYR A CA 1
ATOM 860 C C . TYR A 1 110 ? -5.485 -3.060 14.318 1.00 73.44 110 TYR A C 1
ATOM 862 O O . TYR A 1 110 ? -6.182 -3.273 15.312 1.00 73.44 110 TYR A O 1
ATOM 870 N N . ILE A 1 111 ? -4.651 -3.988 13.834 1.00 71.88 111 ILE A N 1
ATOM 871 C CA . ILE A 1 111 ? -4.441 -5.295 14.476 1.00 71.88 111 ILE A CA 1
ATOM 872 C C . ILE A 1 111 ? -3.847 -5.108 15.877 1.00 71.88 111 ILE A C 1
ATOM 874 O O . ILE A 1 111 ? -4.380 -5.654 16.842 1.00 71.88 111 ILE A O 1
ATOM 878 N N . LEU A 1 112 ? -2.806 -4.282 16.011 1.00 70.94 112 LEU A N 1
ATOM 879 C CA . LEU A 1 112 ? -2.187 -3.972 17.299 1.00 70.94 112 LEU A CA 1
ATOM 880 C C . LEU A 1 112 ? -3.181 -3.317 18.261 1.00 70.94 112 LEU A C 1
ATOM 882 O O . LEU A 1 112 ? -3.205 -3.688 19.426 1.00 70.94 112 LEU A O 1
ATOM 886 N N . GLN A 1 113 ? -4.068 -2.429 17.798 1.00 71.62 113 GLN A N 1
ATOM 887 C CA . GLN A 1 113 ? -5.118 -1.853 18.648 1.00 71.62 113 GLN A CA 1
ATOM 888 C C . GLN A 1 113 ? -6.092 -2.907 19.209 1.00 71.62 113 GLN A C 1
ATOM 890 O O . GLN A 1 113 ? -6.639 -2.714 20.294 1.00 71.62 113 GLN A O 1
ATOM 895 N N . LYS A 1 114 ? -6.351 -3.998 18.477 1.00 68.69 114 LYS A N 1
ATOM 896 C CA . LYS A 1 114 ? -7.219 -5.088 18.952 1.00 68.69 114 LYS A CA 1
ATOM 897 C C . LYS A 1 114 ? -6.518 -6.044 19.918 1.00 68.69 114 LYS A C 1
ATOM 899 O O . LYS A 1 114 ? -7.208 -6.666 20.719 1.00 68.69 114 LYS A O 1
ATOM 904 N N . ILE A 1 115 ? -5.198 -6.198 19.808 1.00 69.69 115 ILE A N 1
ATOM 905 C CA . ILE A 1 115 ? -4.420 -7.184 20.577 1.00 69.69 115 ILE A CA 1
ATOM 906 C C . ILE A 1 115 ? -3.765 -6.553 21.811 1.00 69.69 115 ILE A C 1
ATOM 908 O O . ILE A 1 115 ? -3.654 -7.207 22.845 1.00 69.69 115 ILE A O 1
ATOM 912 N N . LEU A 1 116 ? -3.333 -5.293 21.727 1.00 67.75 116 LEU A N 1
ATOM 913 C CA . LEU A 1 116 ? -2.768 -4.588 22.869 1.00 67.75 116 LEU A CA 1
ATOM 914 C C . LEU A 1 116 ? -3.872 -4.364 23.913 1.00 67.75 116 LEU A C 1
ATOM 916 O O . LEU A 1 116 ? -4.956 -3.889 23.553 1.00 67.75 116 LEU A O 1
ATOM 920 N N . PRO A 1 117 ? -3.617 -4.671 25.200 1.00 56.38 117 PRO A N 1
ATOM 921 C CA . PRO A 1 117 ? -4.534 -4.295 26.259 1.00 56.38 117 PRO A CA 1
ATOM 922 C C . PRO A 1 117 ? -4.788 -2.793 26.142 1.00 56.38 117 PRO A C 1
ATOM 924 O O . PRO A 1 117 ? -3.838 -2.012 26.050 1.00 56.38 117 PRO A O 1
ATOM 927 N N . GLN A 1 118 ? -6.056 -2.375 26.142 1.00 60.69 118 GLN A N 1
ATOM 928 C CA . GLN A 1 118 ? -6.386 -0.971 26.373 1.00 60.69 118 GLN A CA 1
ATOM 929 C C . GLN A 1 118 ? -6.036 -0.689 27.830 1.00 60.69 118 GLN A C 1
ATOM 931 O O . GLN A 1 118 ? -6.887 -0.793 28.707 1.00 60.69 118 GLN A O 1
ATOM 936 N N . SER A 1 119 ? -4.750 -0.473 28.106 1.00 49.97 119 SER A N 1
ATOM 937 C CA . SER A 1 119 ? -4.255 -0.199 29.442 1.00 49.97 119 SER A CA 1
ATOM 938 C C . SER A 1 119 ? -4.990 1.030 29.955 1.00 49.97 119 SER A C 1
ATOM 940 O O . SER A 1 119 ? -4.768 2.127 29.448 1.00 49.97 119 SER A O 1
ATOM 942 N N . ALA A 1 120 ? -5.898 0.761 30.893 1.00 48.50 120 ALA A N 1
ATOM 943 C CA . ALA A 1 120 ? -6.568 1.654 31.818 1.00 48.50 120 ALA A CA 1
ATOM 944 C C . ALA A 1 120 ? -6.963 3.026 31.252 1.00 48.50 120 ALA A C 1
ATOM 946 O O . ALA A 1 120 ? -6.148 3.937 31.104 1.00 48.50 120 ALA A O 1
ATOM 947 N N . SER A 1 121 ? -8.271 3.219 31.073 1.00 44.47 121 SER A N 1
ATOM 948 C CA . SER A 1 121 ? -8.857 4.512 31.407 1.00 44.47 121 SER A CA 1
ATOM 949 C C . SER A 1 121 ? -8.429 4.842 32.836 1.00 44.47 121 SER A C 1
ATOM 951 O O . SER A 1 121 ? -8.920 4.241 33.788 1.00 44.47 121 SER A O 1
ATOM 953 N N . ILE A 1 122 ? -7.449 5.729 32.969 1.00 47.72 122 ILE A N 1
ATOM 954 C CA . ILE A 1 122 ? -7.212 6.434 34.219 1.00 47.72 122 ILE A CA 1
ATOM 955 C C . ILE A 1 122 ? -8.418 7.368 34.338 1.00 47.72 122 ILE A C 1
ATOM 957 O O . ILE A 1 122 ? -8.488 8.383 33.638 1.00 47.72 122 ILE A O 1
ATOM 961 N N . GLU A 1 123 ? -9.428 6.898 35.069 1.00 42.53 123 GLU A N 1
ATOM 962 C CA . GLU A 1 123 ? -10.412 7.764 35.721 1.00 42.53 123 GLU A CA 1
ATOM 963 C C . GLU A 1 123 ? -9.710 8.654 36.749 1.00 42.53 123 GLU A C 1
ATOM 965 O O . GLU A 1 123 ? -8.750 8.169 37.397 1.00 42.53 123 GLU A O 1
#

Radius of gyration: 16.71 Å; chains: 1; bounding box: 34×28×58 Å

Foldseek 3Di:
DVLCVLVVVLLVVLVVVLVVVLVVPPVPVLLSVLSVLLLVLLSCQLVVLCVPDVPCSLVSLVVQLVVLVVQLVVLVCVQPVDPDHDVVSVSSNSSSVNSNVSSVRSNVSVVCSVVPPPPDPPD

Secondary structure (DSSP, 8-state):
-GGGHHHHHHHHHHHHHHHHHHTT-TT-HHHHHHHHHHHHHHHHHHHHHHHH-SSSHHHHHHHHHHHHHHHHHHHHHHHHH-SS--HHHHHHHHHHHHHHHHHHHHHHHHHHHHHS-------

Sequence (123 aa):
MKKYLPLIIAILLLALAYLTGYSKYIGLAWYGKATLIGGAGGIILTLGAYWFDKNRLNITLIALFAITTAVTYYYARIFIDSADFEPTAGFVWYIGYHIGVALFIPTVAYILQKILPQSASIE

pLDDT: mean 72.83, std 11.3, range [42.53, 88.44]